Protein AF-A0A9E5FP17-F1 (afdb_monomer_lite)

Structure (mmCIF, N/CA/C/O backbone):
data_AF-A0A9E5FP17-F1
#
_entry.id   AF-A0A9E5FP17-F1
#
loop_
_atom_site.group_PDB
_atom_site.id
_atom_site.type_symbol
_atom_site.label_atom_id
_atom_site.label_alt_id
_atom_site.label_comp_id
_atom_site.label_asym_id
_atom_site.label_entity_id
_atom_site.label_seq_id
_atom_site.pdbx_PDB_ins_code
_atom_site.Cartn_x
_atom_site.Cartn_y
_atom_site.Cartn_z
_atom_site.occupancy
_atom_site.B_iso_or_equiv
_atom_site.auth_seq_id
_atom_site.auth_comp_id
_atom_site.auth_asym_id
_atom_site.auth_atom_id
_atom_site.pdbx_PDB_model_num
ATOM 1 N N . MET A 1 1 ? -57.509 8.941 25.706 1.00 69.81 1 MET A N 1
ATOM 2 C CA . MET A 1 1 ? -56.816 7.812 25.037 1.00 69.81 1 MET A CA 1
ATOM 3 C C . MET A 1 1 ? -55.819 8.261 23.964 1.00 69.81 1 MET A C 1
ATOM 5 O O . MET A 1 1 ? -54.676 7.841 24.041 1.00 69.81 1 MET A O 1
ATOM 9 N N . LYS A 1 2 ? -56.189 9.136 23.012 1.00 77.88 2 LYS A N 1
ATOM 10 C CA . LYS A 1 2 ? -55.286 9.581 21.924 1.00 77.88 2 LYS A CA 1
ATOM 11 C C . LYS A 1 2 ? -53.988 10.260 22.400 1.00 77.88 2 LYS A C 1
ATOM 13 O O . LYS A 1 2 ? -52.930 9.951 21.872 1.00 77.88 2 LYS A O 1
ATOM 18 N N . GLU A 1 3 ? -54.047 11.111 23.427 1.00 81.00 3 GLU A N 1
ATOM 19 C CA . GLU A 1 3 ? -52.846 11.792 23.957 1.00 81.00 3 GLU A CA 1
ATOM 20 C C . GLU A 1 3 ? -51.895 10.846 24.708 1.00 81.00 3 GLU A C 1
ATOM 22 O O . GLU A 1 3 ? -50.680 10.963 24.599 1.00 81.00 3 GLU A O 1
ATOM 27 N N . ILE A 1 4 ? -52.442 9.831 25.384 1.00 80.62 4 ILE A N 1
ATOM 28 C CA . ILE A 1 4 ? -51.651 8.779 26.042 1.00 80.62 4 ILE A CA 1
ATOM 29 C C . ILE A 1 4 ? -50.928 7.923 24.990 1.00 80.62 4 ILE A C 1
ATOM 31 O O . ILE A 1 4 ? -49.757 7.593 25.158 1.00 80.62 4 ILE A O 1
ATOM 35 N N . LEU A 1 5 ? -51.593 7.621 23.870 1.00 80.88 5 LEU A N 1
ATOM 36 C CA . LEU A 1 5 ? -51.014 6.840 22.775 1.00 80.88 5 LEU A CA 1
ATOM 37 C C . LEU A 1 5 ? -49.851 7.576 22.080 1.00 80.88 5 LEU A C 1
ATOM 39 O O . LEU A 1 5 ? -48.865 6.940 21.715 1.00 80.88 5 LEU A O 1
ATOM 43 N N . LYS A 1 6 ? -49.921 8.911 21.964 1.00 78.69 6 LYS A N 1
ATOM 44 C CA . LYS A 1 6 ? -48.813 9.740 21.451 1.00 78.69 6 LYS A CA 1
ATOM 45 C C . LYS A 1 6 ? -47.590 9.707 22.371 1.00 78.69 6 LYS A C 1
ATOM 47 O O . LYS A 1 6 ? -46.478 9.544 21.879 1.00 78.69 6 LYS A O 1
ATOM 52 N N . CYS A 1 7 ? -47.785 9.812 23.690 1.00 81.81 7 CYS A N 1
ATOM 53 C CA . CYS A 1 7 ? -46.683 9.724 24.655 1.00 81.81 7 CYS A CA 1
ATOM 54 C C . CYS A 1 7 ? -45.990 8.359 24.615 1.00 81.81 7 CYS A C 1
ATOM 56 O O . CYS A 1 7 ? -44.763 8.302 24.614 1.00 81.81 7 CYS A O 1
ATOM 58 N N . ILE A 1 8 ? -46.761 7.269 24.529 1.00 85.69 8 ILE A N 1
ATOM 59 C CA . ILE A 1 8 ? -46.206 5.913 24.422 1.00 85.69 8 ILE A CA 1
ATOM 60 C C . ILE A 1 8 ? -45.393 5.771 23.132 1.00 85.69 8 ILE A C 1
ATOM 62 O O . ILE A 1 8 ? -44.265 5.290 23.175 1.00 85.69 8 ILE A O 1
ATOM 66 N N . PHE A 1 9 ? -45.917 6.247 21.999 1.00 84.19 9 PHE A N 1
ATOM 67 C CA . PHE A 1 9 ? -45.196 6.200 20.727 1.00 84.19 9 PHE A CA 1
ATOM 68 C C . PHE A 1 9 ? -43.891 7.011 20.768 1.00 84.19 9 PHE A C 1
ATOM 70 O O . PHE A 1 9 ? -42.855 6.539 20.308 1.00 84.19 9 PHE A O 1
ATOM 77 N N . SER A 1 10 ? -43.912 8.196 21.387 1.00 80.69 10 SER A N 1
ATOM 78 C CA . SER A 1 10 ? -42.718 9.035 21.548 1.00 80.69 10 SER A CA 1
ATOM 79 C C . SER A 1 10 ? -41.660 8.399 22.458 1.00 80.69 10 SER A C 1
ATOM 81 O O . SER A 1 10 ? -40.469 8.533 22.188 1.00 80.69 10 SER A O 1
ATOM 83 N N . LEU A 1 11 ? -42.074 7.693 23.516 1.00 83.50 11 LEU A N 1
ATOM 84 C CA . LEU A 1 11 ? -41.173 6.962 24.413 1.00 83.50 11 LEU A CA 1
ATOM 85 C C . LEU A 1 11 ? -40.536 5.757 23.717 1.00 83.50 11 LEU A C 1
ATOM 87 O O . LEU A 1 11 ? -39.330 5.559 23.824 1.00 83.50 11 LEU A O 1
ATOM 91 N N . VAL A 1 12 ? -41.320 4.988 22.956 1.00 85.44 12 VAL A N 1
ATOM 92 C CA . VAL A 1 12 ? -40.808 3.852 22.172 1.00 85.44 12 VAL A CA 1
ATOM 93 C C . VAL A 1 12 ? -39.789 4.324 21.135 1.00 85.44 12 VAL A C 1
ATOM 95 O O . VAL A 1 12 ? -38.733 3.711 20.992 1.00 85.44 12 VAL A O 1
ATOM 98 N N . LEU A 1 13 ? -40.059 5.447 20.464 1.00 80.75 13 LEU A N 1
ATOM 99 C CA . LEU A 1 13 ? -39.126 6.033 19.505 1.00 80.75 13 LEU A CA 1
ATOM 100 C C . LEU A 1 13 ? -37.818 6.482 20.183 1.00 80.75 13 LEU A C 1
ATOM 102 O O . LEU A 1 13 ? -36.745 6.254 19.638 1.00 80.75 13 LEU A O 1
ATOM 106 N N . PHE A 1 14 ? -37.887 7.054 21.389 1.00 77.75 14 PHE A N 1
ATOM 107 C CA . PHE A 1 14 ? -36.709 7.484 22.150 1.00 77.75 14 PHE A CA 1
ATOM 108 C C . PHE A 1 14 ? -35.789 6.311 22.531 1.00 77.75 14 PHE A C 1
ATOM 110 O O . PHE A 1 14 ? -34.580 6.387 22.318 1.00 77.75 14 PHE A O 1
ATOM 117 N N . PHE A 1 15 ? -36.355 5.194 23.004 1.00 76.44 15 PHE A N 1
ATOM 118 C CA . PHE A 1 15 ? -35.578 3.986 23.316 1.00 76.44 15 PHE A CA 1
ATOM 119 C C . PHE A 1 15 ? -34.979 3.314 22.071 1.00 76.44 15 PHE A C 1
ATOM 121 O O . PHE A 1 15 ? -33.924 2.683 22.155 1.00 76.44 15 PHE A O 1
ATOM 128 N N . TYR A 1 16 ? -35.608 3.478 20.906 1.00 74.44 16 TYR A N 1
ATOM 129 C CA . TYR A 1 16 ? -35.104 2.936 19.643 1.00 74.44 16 TYR A CA 1
ATOM 130 C C . TYR A 1 16 ? -33.904 3.728 19.090 1.00 74.44 16 TYR A C 1
ATOM 132 O O . TYR A 1 16 ? -33.026 3.161 18.449 1.00 74.44 16 TYR A O 1
ATOM 140 N N . VAL A 1 17 ? -33.814 5.036 19.363 1.00 73.81 17 VAL A N 1
ATOM 141 C CA . VAL A 1 17 ? -32.666 5.862 18.935 1.00 73.81 17 VAL A CA 1
ATOM 142 C C . VAL A 1 17 ? -31.447 5.667 19.852 1.00 73.81 17 VAL A C 1
ATOM 144 O O . VAL A 1 17 ? -30.317 5.860 19.424 1.00 73.81 17 VAL A O 1
ATOM 147 N N . SER A 1 18 ? -31.611 5.202 21.093 1.00 65.19 18 SER A N 1
ATOM 148 C CA . SER A 1 18 ? -30.467 4.904 21.975 1.00 65.19 18 SER A CA 1
ATOM 149 C C . SER A 1 18 ? -29.658 3.656 21.593 1.00 65.19 18 SER A C 1
ATOM 151 O O . SER A 1 18 ? -28.597 3.429 22.166 1.00 65.19 18 SER A O 1
ATOM 153 N N . THR A 1 19 ? -30.114 2.854 20.625 1.00 64.88 19 THR A N 1
ATOM 154 C CA . THR A 1 19 ? -29.380 1.670 20.141 1.00 64.88 19 THR A CA 1
ATOM 155 C C . THR A 1 19 ? -28.519 1.951 18.910 1.00 64.88 19 THR A C 1
ATOM 157 O O . THR A 1 19 ? -28.014 1.009 18.296 1.00 64.88 19 THR A O 1
ATOM 160 N N . VAL A 1 20 ? -28.347 3.219 18.508 1.00 64.25 20 VAL A N 1
ATOM 161 C CA . VAL A 1 20 ? -27.397 3.548 17.438 1.00 64.25 20 VAL A CA 1
ATOM 162 C C . VAL A 1 20 ? -25.982 3.456 18.011 1.00 64.25 20 VAL A C 1
ATOM 164 O O . VAL A 1 20 ? -25.504 4.374 18.674 1.00 64.25 20 VAL A O 1
ATOM 167 N N . PHE A 1 21 ? -25.309 2.331 17.774 1.00 61.03 21 PHE A N 1
ATOM 168 C CA . PHE A 1 21 ? -23.873 2.233 18.006 1.00 61.03 21 PHE A CA 1
ATOM 169 C C . PHE A 1 21 ? -23.176 3.228 17.075 1.00 61.03 21 PHE A C 1
ATOM 171 O O . PHE A 1 21 ? -23.338 3.171 15.852 1.00 61.03 21 PHE A O 1
ATOM 178 N N . SER A 1 22 ? -22.414 4.155 17.656 1.00 59.94 22 SER A N 1
ATOM 179 C CA . SER A 1 22 ? -21.395 4.873 16.896 1.00 59.94 22 SER A CA 1
ATOM 180 C C . SER A 1 22 ? -20.499 3.840 16.222 1.00 59.94 22 SER A C 1
ATOM 182 O O . SER A 1 22 ? -20.181 2.807 16.809 1.00 59.94 22 SER A O 1
ATOM 184 N N . GLN A 1 23 ? -20.074 4.116 14.993 1.00 60.19 23 GLN A N 1
ATOM 185 C CA . GLN A 1 23 ? -18.965 3.368 14.412 1.00 60.19 23 GLN A CA 1
ATOM 186 C C . GLN A 1 23 ? -17.762 3.528 15.354 1.00 60.19 23 GLN A C 1
ATOM 188 O O . GLN A 1 23 ? -17.547 4.624 15.883 1.00 60.19 23 GLN A O 1
ATOM 193 N N . GLY A 1 24 ? -17.052 2.429 15.618 1.00 66.81 24 GLY A N 1
ATOM 194 C CA . GLY A 1 24 ? -15.963 2.405 16.591 1.00 66.81 24 GLY A CA 1
ATOM 195 C C . GLY A 1 24 ? -14.923 3.498 16.335 1.00 66.81 24 GLY A C 1
ATOM 196 O O . GLY A 1 24 ? -14.629 3.838 15.186 1.00 66.81 24 GLY A O 1
ATOM 197 N N . ASN A 1 25 ? -14.366 4.063 17.406 1.00 84.44 25 ASN A N 1
ATOM 198 C CA . ASN A 1 25 ? -13.351 5.106 17.304 1.00 84.44 25 ASN A CA 1
ATOM 199 C C . ASN A 1 25 ? -11.997 4.508 16.910 1.00 84.44 25 ASN A C 1
ATOM 201 O O . ASN A 1 25 ? -11.587 3.457 17.405 1.00 84.44 25 ASN A O 1
ATOM 205 N N . LEU A 1 26 ? -11.269 5.218 16.045 1.00 93.00 26 LEU A N 1
ATOM 206 C CA . LEU A 1 26 ? -9.888 4.880 15.723 1.00 93.00 26 LEU A CA 1
ATOM 207 C C . LEU A 1 26 ? -8.954 5.524 16.742 1.00 93.00 26 LEU A C 1
ATOM 209 O O . LEU A 1 26 ? -8.794 6.744 16.774 1.00 93.00 26 LEU A O 1
ATOM 213 N N . GLN A 1 27 ? -8.309 4.695 17.557 1.00 94.25 27 GLN A N 1
ATOM 214 C CA . GLN A 1 27 ? -7.254 5.139 18.459 1.00 94.25 27 GLN A CA 1
ATOM 215 C C . GLN A 1 27 ? -5.900 4.879 17.802 1.00 94.25 27 GLN A C 1
ATOM 217 O O . GLN A 1 27 ? -5.604 3.745 17.425 1.00 94.25 27 GLN A O 1
ATOM 222 N N . PHE A 1 28 ? -5.073 5.919 17.664 1.00 96.19 28 PHE A N 1
ATOM 223 C CA . PHE A 1 28 ? -3.698 5.773 17.182 1.00 96.19 28 PHE A CA 1
ATOM 224 C C . PHE A 1 28 ? -2.969 4.682 17.978 1.00 96.19 28 PHE A C 1
ATOM 226 O O . PHE A 1 28 ? -3.016 4.679 19.209 1.00 96.19 28 PHE A O 1
ATOM 233 N N . ASN A 1 29 ? -2.315 3.761 17.272 1.00 97.19 29 ASN A N 1
ATOM 234 C CA . ASN A 1 29 ? -1.482 2.729 17.877 1.00 97.19 29 ASN A CA 1
ATOM 235 C C . ASN A 1 29 ? -0.002 3.055 17.651 1.00 97.19 29 ASN A C 1
ATOM 237 O O . ASN A 1 29 ? 0.724 3.337 18.600 1.00 97.19 29 ASN A O 1
ATOM 241 N N . GLN A 1 30 ? 0.434 3.054 16.390 1.00 97.75 30 GLN A N 1
ATOM 242 C CA . GLN A 1 30 ? 1.838 3.260 16.040 1.00 97.75 30 GLN A CA 1
ATOM 243 C C . GLN A 1 30 ? 2.019 3.670 14.577 1.00 97.75 30 GLN A C 1
ATOM 245 O O . GLN A 1 30 ? 1.126 3.500 13.748 1.00 97.75 30 GLN A O 1
ATOM 250 N N . VAL A 1 31 ? 3.217 4.158 14.255 1.00 97.69 31 VAL A N 1
ATOM 251 C CA . VAL A 1 31 ? 3.704 4.292 12.876 1.00 97.69 31 VAL A CA 1
ATOM 252 C C . VAL A 1 31 ? 4.634 3.121 12.582 1.00 97.69 31 VAL A C 1
ATOM 254 O O . VAL A 1 31 ? 5.458 2.757 13.420 1.00 97.69 31 VAL A O 1
ATOM 257 N N . LYS A 1 32 ? 4.509 2.532 11.394 1.00 95.69 32 LYS A N 1
ATOM 258 C CA . LYS A 1 32 ? 5.269 1.359 10.971 1.00 95.69 32 LYS A CA 1
ATOM 259 C C . LYS A 1 32 ? 5.785 1.512 9.542 1.00 95.69 32 LYS A C 1
ATOM 261 O O . LYS A 1 32 ? 5.101 2.068 8.687 1.00 95.69 32 LYS A O 1
ATOM 266 N N . LEU A 1 33 ? 6.975 0.964 9.289 1.00 97.12 33 LEU A N 1
ATOM 267 C CA . LEU A 1 33 ? 7.512 0.747 7.946 1.00 97.12 33 LEU A CA 1
ATOM 268 C C . LEU A 1 33 ? 7.387 -0.730 7.570 1.00 97.12 33 LEU A C 1
ATOM 270 O O . LEU A 1 33 ? 7.935 -1.596 8.250 1.00 97.12 33 LEU A O 1
ATOM 274 N N . VAL A 1 34 ? 6.681 -1.006 6.480 1.00 97.00 34 VAL A N 1
ATOM 275 C CA . VAL A 1 34 ? 6.497 -2.352 5.928 1.00 97.00 34 VAL A CA 1
ATOM 276 C C . VAL A 1 34 ? 7.539 -2.585 4.833 1.00 97.00 34 VAL A C 1
ATOM 278 O O . VAL A 1 34 ? 7.561 -1.867 3.834 1.00 97.00 34 VAL A O 1
ATOM 281 N N . THR A 1 35 ? 8.412 -3.576 5.028 1.00 95.94 35 THR A N 1
ATOM 282 C CA . THR A 1 35 ? 9.500 -3.956 4.097 1.00 95.94 35 THR A CA 1
ATOM 283 C C . THR A 1 35 ? 9.337 -5.361 3.514 1.00 95.94 35 THR A C 1
ATOM 285 O O . THR A 1 35 ? 10.036 -5.734 2.578 1.00 95.94 35 THR A O 1
ATOM 288 N N . SER A 1 36 ? 8.405 -6.150 4.047 1.00 95.00 36 SER A N 1
ATOM 289 C CA . SER A 1 36 ? 8.044 -7.487 3.569 1.00 95.00 36 SER A CA 1
ATOM 290 C C . SER A 1 36 ? 6.526 -7.662 3.647 1.00 95.00 36 SER A C 1
ATOM 292 O O . SER A 1 36 ? 5.826 -6.726 4.027 1.00 95.00 36 SER A O 1
ATOM 294 N N . GLN A 1 37 ? 5.992 -8.810 3.230 1.00 97.12 37 GLN A N 1
ATOM 295 C CA . GLN A 1 37 ? 4.550 -9.033 3.294 1.00 97.12 37 GLN A CA 1
ATOM 296 C C . GLN A 1 37 ? 4.068 -9.125 4.740 1.00 97.12 37 GLN A C 1
ATOM 298 O O . GLN A 1 37 ? 4.520 -9.968 5.510 1.00 97.12 37 GLN A O 1
ATOM 303 N N . GLU A 1 38 ? 3.075 -8.309 5.068 1.00 97.88 38 GLU A N 1
ATOM 304 C CA . GLU A 1 38 ? 2.422 -8.304 6.366 1.00 97.88 38 GLU A CA 1
ATOM 305 C C . GLU A 1 38 ? 0.901 -8.276 6.221 1.00 97.88 38 GLU A C 1
ATOM 307 O O . GLU A 1 38 ? 0.363 -7.986 5.154 1.00 97.88 38 GLU A O 1
ATOM 312 N N . THR A 1 39 ? 0.198 -8.605 7.303 1.00 97.88 39 THR A N 1
ATOM 313 C CA . THR A 1 39 ? -1.269 -8.617 7.350 1.00 97.88 39 THR A CA 1
ATOM 314 C C . THR A 1 39 ? -1.746 -7.665 8.431 1.00 97.88 39 THR A C 1
ATOM 316 O O . THR A 1 39 ? -1.208 -7.685 9.539 1.00 97.88 39 THR A O 1
ATOM 319 N N . VAL A 1 40 ? -2.771 -6.864 8.130 1.00 97.69 40 VAL A N 1
ATOM 320 C CA . VAL A 1 40 ? -3.420 -5.991 9.114 1.00 97.69 40 VAL A CA 1
ATOM 321 C C . VAL A 1 40 ? -4.013 -6.867 10.231 1.00 97.69 40 VAL A C 1
ATOM 323 O O . VAL A 1 40 ? -4.899 -7.679 9.940 1.00 97.69 40 VAL A O 1
ATOM 326 N N . PRO A 1 41 ? -3.568 -6.740 11.498 1.00 97.44 41 PRO A N 1
ATOM 327 C CA . PRO A 1 41 ? -4.035 -7.610 12.578 1.00 97.44 41 PRO A CA 1
ATOM 328 C C . PRO A 1 41 ? -5.540 -7.496 12.861 1.00 97.44 41 PRO A C 1
ATOM 330 O O . PRO A 1 41 ? -6.190 -6.501 12.523 1.00 97.44 41 PRO A O 1
ATOM 333 N N . ALA A 1 42 ? -6.098 -8.510 13.530 1.00 95.06 42 ALA A N 1
ATOM 334 C CA . ALA A 1 42 ? -7.464 -8.477 14.057 1.00 95.06 42 ALA A CA 1
ATOM 335 C C . ALA A 1 42 ? -7.674 -7.255 14.971 1.00 95.06 42 ALA A C 1
ATOM 337 O O . ALA A 1 42 ? -6.820 -6.947 15.802 1.00 95.06 42 ALA A O 1
ATOM 338 N N . GLY A 1 43 ? -8.801 -6.553 14.811 1.00 93.56 43 GLY A N 1
ATOM 339 C CA . GLY A 1 43 ? -9.134 -5.370 15.621 1.00 93.56 43 GLY A CA 1
ATOM 340 C C . GLY A 1 43 ? -8.323 -4.112 15.291 1.00 93.56 43 GLY A C 1
ATOM 341 O O . GLY A 1 43 ? -8.368 -3.141 16.047 1.00 93.56 43 GLY A O 1
ATOM 342 N N . LYS A 1 44 ? -7.587 -4.112 14.174 1.00 95.88 44 LYS A N 1
ATOM 343 C CA . LYS A 1 44 ? -6.795 -2.969 13.715 1.00 95.88 44 LYS A CA 1
ATOM 344 C C . LYS A 1 44 ? -7.163 -2.541 12.299 1.00 95.88 44 LYS A C 1
ATOM 346 O O . LYS A 1 44 ? -7.714 -3.315 11.517 1.00 95.88 44 LYS A O 1
ATOM 351 N N . VAL A 1 45 ? -6.824 -1.299 11.978 1.00 96.62 45 VAL A N 1
ATOM 352 C CA . VAL A 1 45 ? -6.893 -0.735 10.626 1.00 96.62 45 VAL A CA 1
ATOM 353 C C . VAL A 1 45 ? -5.585 -0.021 10.322 1.00 96.62 45 VAL A C 1
ATOM 355 O O . VAL A 1 45 ? -4.974 0.589 11.203 1.00 96.62 45 VAL A O 1
ATOM 358 N N . TRP A 1 46 ? -5.138 -0.111 9.077 1.00 98.12 46 TRP A N 1
ATOM 359 C CA . TRP A 1 46 ? -3.929 0.554 8.608 1.00 98.12 46 TRP A CA 1
ATOM 360 C C . TRP A 1 46 ? -4.283 1.691 7.661 1.00 98.12 46 TRP A C 1
ATOM 362 O O . TRP A 1 46 ? -5.121 1.538 6.777 1.00 98.12 46 TRP A O 1
ATOM 372 N N . LYS A 1 47 ? -3.606 2.822 7.825 1.00 97.50 47 LYS A N 1
ATOM 373 C CA . LYS A 1 47 ? -3.610 3.943 6.893 1.00 97.50 47 LYS A CA 1
ATOM 374 C C . LYS A 1 47 ? -2.242 4.009 6.231 1.00 97.50 47 LYS A C 1
ATOM 376 O O . LYS A 1 47 ? -1.258 4.378 6.864 1.00 97.50 47 LYS A O 1
ATOM 381 N N . VAL A 1 48 ? -2.172 3.613 4.972 1.00 97.56 48 VAL A N 1
ATOM 382 C CA . VAL A 1 48 ? -0.965 3.701 4.152 1.00 97.56 48 VAL A CA 1
ATOM 383 C C . VAL A 1 48 ? -0.773 5.155 3.749 1.00 97.56 48 VAL A C 1
ATOM 385 O O . VAL A 1 48 ? -1.609 5.699 3.036 1.00 97.56 48 VAL A O 1
ATOM 388 N N . GLU A 1 49 ? 0.307 5.781 4.201 1.00 96.62 49 GLU A N 1
ATOM 389 C CA . GLU A 1 49 ? 0.593 7.202 3.961 1.00 96.62 49 GLU A CA 1
ATOM 390 C C . GLU A 1 49 ? 1.480 7.408 2.736 1.00 96.62 49 GLU A C 1
ATOM 392 O O . GLU A 1 49 ? 1.246 8.302 1.925 1.00 96.62 49 GLU A O 1
ATOM 397 N N . SER A 1 50 ? 2.513 6.579 2.588 1.00 94.94 50 SER A N 1
ATOM 398 C CA . SER A 1 50 ? 3.485 6.723 1.507 1.00 94.94 50 SER A CA 1
ATOM 399 C C . SER A 1 50 ? 4.159 5.399 1.166 1.00 94.94 50 SER A C 1
ATOM 401 O O . SER A 1 50 ? 4.273 4.503 1.999 1.00 94.94 50 SER A O 1
ATOM 403 N N . ALA A 1 51 ? 4.633 5.289 -0.072 1.00 93.75 51 ALA A N 1
ATOM 404 C CA . ALA A 1 51 ? 5.560 4.250 -0.498 1.00 93.75 51 ALA A CA 1
ATOM 405 C C . ALA A 1 51 ? 6.896 4.921 -0.821 1.00 93.75 51 ALA A C 1
ATOM 407 O O . ALA A 1 51 ? 6.966 5.777 -1.706 1.00 93.75 51 ALA A O 1
ATOM 408 N N . LEU A 1 52 ? 7.939 4.575 -0.070 1.00 92.56 52 LEU A N 1
ATOM 409 C CA . LEU A 1 52 ? 9.269 5.141 -0.245 1.00 92.56 52 LEU A CA 1
ATOM 410 C C . LEU A 1 52 ? 9.905 4.563 -1.509 1.00 92.56 52 LEU A C 1
ATOM 412 O O . LEU A 1 52 ? 9.773 3.371 -1.806 1.00 92.56 52 LEU A O 1
ATOM 416 N N . SER A 1 53 ? 10.605 5.416 -2.253 1.00 87.19 53 SER A N 1
ATOM 417 C CA . SER A 1 53 ? 11.323 5.014 -3.456 1.00 87.19 53 SER A CA 1
ATOM 418 C C . SER A 1 53 ? 12.389 3.964 -3.151 1.00 87.19 53 SER A C 1
ATOM 420 O O . SER A 1 53 ? 13.088 4.020 -2.136 1.00 87.19 53 SER A O 1
ATOM 422 N N . GLY A 1 54 ? 12.459 2.959 -4.022 1.00 80.94 54 GLY A N 1
ATOM 423 C CA . GLY A 1 54 ? 13.609 2.067 -4.144 1.00 80.94 54 GLY A CA 1
ATOM 424 C C . GLY A 1 54 ? 14.579 2.571 -5.214 1.00 80.94 54 GLY A C 1
ATOM 425 O O . GLY A 1 54 ? 14.704 3.771 -5.433 1.00 80.94 54 GLY A O 1
ATOM 426 N N . GLU A 1 55 ? 15.246 1.647 -5.907 1.00 72.50 55 GLU A N 1
ATOM 427 C CA . GLU A 1 55 ? 16.153 1.979 -7.013 1.00 72.50 55 GLU A CA 1
ATOM 428 C C . GLU A 1 55 ? 15.399 2.668 -8.171 1.00 72.50 55 GLU A C 1
ATOM 430 O O . GLU A 1 55 ? 14.604 2.043 -8.879 1.00 72.50 55 GLU A O 1
ATOM 435 N N . GLU A 1 56 ? 15.679 3.953 -8.393 1.00 65.56 56 GLU A N 1
ATOM 436 C CA . GLU A 1 56 ? 15.129 4.772 -9.482 1.00 65.56 56 GLU A CA 1
ATOM 437 C C . GLU A 1 56 ? 16.131 4.873 -10.641 1.00 65.56 56 GLU A C 1
ATOM 439 O O . GLU A 1 56 ? 16.611 5.946 -11.003 1.00 65.56 56 GLU A O 1
ATOM 444 N N . ARG A 1 57 ? 16.488 3.733 -11.247 1.00 60.16 57 ARG A N 1
ATOM 445 C CA . ARG A 1 57 ? 17.245 3.765 -12.507 1.00 60.16 57 ARG A CA 1
ATOM 446 C C . ARG A 1 57 ? 16.301 3.937 -13.684 1.00 60.16 57 ARG A C 1
ATOM 448 O O . ARG A 1 57 ? 15.556 3.024 -14.040 1.00 60.16 57 ARG A O 1
ATOM 455 N N . TYR A 1 58 ? 16.404 5.095 -14.325 1.00 58.44 58 TYR A N 1
ATOM 456 C CA . TYR A 1 58 ? 15.996 5.272 -15.711 1.00 58.44 58 TYR A CA 1
ATOM 457 C C . TYR A 1 58 ? 16.849 4.337 -16.587 1.00 58.44 58 TYR A C 1
ATOM 459 O O . TYR A 1 58 ? 18.074 4.481 -16.565 1.00 58.44 58 TYR A O 1
ATOM 467 N N . PRO A 1 59 ? 16.284 3.362 -17.331 1.00 54.88 59 PRO A N 1
ATOM 468 C CA . PRO A 1 59 ? 17.072 2.606 -18.295 1.00 54.88 59 PRO A CA 1
ATOM 469 C C . PRO A 1 59 ? 17.710 3.572 -19.299 1.00 54.88 59 PRO A C 1
ATOM 471 O O . PRO A 1 59 ? 17.026 4.244 -20.065 1.00 54.88 59 PRO A O 1
ATOM 474 N N . THR A 1 60 ? 19.038 3.658 -19.266 1.00 51.22 60 THR A N 1
ATOM 475 C CA . THR A 1 60 ? 19.847 4.555 -20.102 1.00 51.22 60 THR A CA 1
ATOM 476 C C . THR A 1 60 ? 20.089 4.007 -21.510 1.00 51.22 60 THR A C 1
ATOM 478 O O . THR A 1 60 ? 20.744 4.662 -22.318 1.00 51.22 60 THR A O 1
ATOM 481 N N . SER A 1 61 ? 19.590 2.813 -21.851 1.00 47.28 61 SER A N 1
ATOM 482 C CA . SER A 1 61 ? 19.765 2.212 -23.181 1.00 47.28 61 SER A CA 1
ATOM 483 C C . SER A 1 61 ? 18.669 1.179 -23.479 1.00 47.28 61 SER A C 1
ATOM 485 O O . SER A 1 61 ? 18.621 0.132 -22.840 1.00 47.28 61 SER A O 1
ATOM 487 N N . GLY A 1 62 ? 17.794 1.463 -24.450 1.00 51.00 62 GLY A N 1
ATOM 488 C CA . GLY A 1 62 ? 16.756 0.540 -24.930 1.00 51.00 62 GLY A CA 1
ATOM 489 C C . GLY A 1 62 ? 15.619 1.254 -25.671 1.00 51.00 62 GLY A C 1
ATOM 490 O O . GLY A 1 62 ? 15.284 2.386 -25.343 1.00 51.00 62 GLY A O 1
ATOM 491 N N . SER A 1 63 ? 15.015 0.599 -26.669 1.00 46.91 63 SER A N 1
ATOM 492 C CA . SER A 1 63 ? 13.861 1.100 -27.447 1.00 46.91 63 SER A CA 1
ATOM 493 C C . SER A 1 63 ? 12.545 1.155 -26.656 1.00 46.91 63 SER A C 1
ATOM 495 O O . SER A 1 63 ? 11.514 1.564 -27.186 1.00 46.91 63 SER A O 1
ATOM 497 N N . THR A 1 64 ? 12.566 0.757 -25.385 1.00 48.22 64 THR A N 1
ATOM 498 C CA . THR A 1 64 ? 11.469 0.926 -24.435 1.00 48.22 64 THR A CA 1
ATOM 499 C C . THR A 1 64 ? 11.755 2.154 -23.587 1.00 48.22 64 THR A C 1
ATOM 501 O O . THR A 1 64 ? 12.685 2.148 -22.777 1.00 48.22 64 THR A O 1
ATOM 504 N N . LEU A 1 65 ? 10.977 3.213 -23.782 1.00 52.47 65 LEU A N 1
ATOM 505 C CA . LEU A 1 65 ? 11.121 4.423 -22.988 1.00 52.47 65 LEU A CA 1
ATOM 506 C C . LEU A 1 65 ? 10.980 4.134 -21.486 1.00 52.47 65 LEU A C 1
ATOM 508 O O . LEU A 1 65 ? 10.167 3.294 -21.091 1.00 52.47 65 LEU A O 1
ATOM 512 N N . PRO A 1 66 ? 11.770 4.813 -20.644 1.00 55.91 66 PRO A N 1
ATOM 513 C CA . PRO A 1 66 ? 11.799 4.550 -19.218 1.00 55.91 66 PRO A CA 1
ATOM 514 C C . PRO A 1 66 ? 10.509 5.034 -18.538 1.00 55.91 66 PRO A C 1
ATOM 516 O O . PRO A 1 66 ? 10.220 6.231 -18.520 1.00 55.91 66 PRO A O 1
ATOM 519 N N . SER A 1 67 ? 9.755 4.113 -17.932 1.00 63.69 67 SER A N 1
ATOM 520 C CA . SER A 1 67 ? 8.709 4.444 -16.958 1.00 63.69 67 SER A CA 1
ATOM 521 C C . SER A 1 67 ? 9.191 4.181 -15.527 1.00 63.69 67 SER A C 1
ATOM 523 O O . SER A 1 67 ? 9.773 3.136 -15.202 1.00 63.69 67 SER A O 1
ATOM 525 N N . ASN A 1 68 ? 8.950 5.144 -14.640 1.00 73.69 68 ASN A N 1
ATOM 526 C CA . ASN A 1 68 ? 9.157 5.025 -13.198 1.00 73.69 68 ASN A CA 1
ATOM 527 C C . ASN A 1 68 ? 7.816 4.877 -12.491 1.00 73.69 68 ASN A C 1
ATOM 529 O O . ASN A 1 68 ? 7.365 5.731 -11.732 1.00 73.69 68 ASN A O 1
ATOM 533 N N . SER A 1 69 ? 7.175 3.744 -12.749 1.00 80.12 69 SER A N 1
ATOM 534 C CA . SER A 1 69 ? 5.952 3.357 -12.060 1.00 80.12 69 SER A CA 1
ATOM 535 C C . SER A 1 69 ? 6.294 2.584 -10.784 1.00 80.12 69 SER A C 1
ATOM 537 O O . SER A 1 69 ? 7.073 1.627 -10.816 1.00 80.12 69 SER A O 1
ATOM 539 N N . ARG A 1 70 ? 5.728 3.012 -9.651 1.00 85.81 70 ARG A N 1
ATOM 540 C CA . ARG A 1 70 ? 5.878 2.355 -8.345 1.00 85.81 70 ARG A CA 1
ATOM 541 C C . ARG A 1 70 ? 4.587 1.658 -7.970 1.00 85.81 70 ARG A C 1
ATOM 543 O O . ARG A 1 70 ? 3.507 2.254 -8.023 1.00 85.81 70 ARG A O 1
ATOM 550 N N . PHE A 1 71 ? 4.728 0.419 -7.523 1.00 89.75 71 PHE A N 1
ATOM 551 C CA . PHE A 1 71 ? 3.604 -0.421 -7.146 1.00 89.75 71 PHE A CA 1
ATOM 552 C C . PHE A 1 71 ? 3.763 -0.913 -5.713 1.00 89.75 71 PHE A C 1
ATOM 554 O O . PHE A 1 71 ? 4.851 -1.311 -5.301 1.00 89.75 71 PHE A O 1
ATOM 561 N N . ILE A 1 72 ? 2.658 -0.925 -4.978 1.00 94.56 72 ILE A N 1
ATOM 562 C CA . ILE A 1 72 ? 2.501 -1.705 -3.749 1.00 94.56 72 ILE A CA 1
ATOM 563 C C . ILE A 1 72 ? 1.585 -2.890 -4.045 1.00 94.56 72 ILE A C 1
ATOM 565 O O . ILE A 1 72 ? 0.808 -2.849 -4.999 1.00 94.56 72 ILE A O 1
ATOM 569 N N . LEU A 1 73 ? 1.657 -3.939 -3.237 1.00 95.62 73 LEU A N 1
ATOM 570 C CA . LEU A 1 73 ? 0.784 -5.100 -3.376 1.00 95.62 73 LEU A CA 1
ATOM 571 C C . LEU A 1 73 ? -0.219 -5.109 -2.224 1.00 95.62 73 LEU A C 1
ATOM 573 O O . LEU A 1 73 ? 0.178 -5.146 -1.061 1.00 95.62 73 LEU A O 1
ATOM 577 N N . VAL A 1 74 ? -1.510 -5.083 -2.554 1.00 96.38 74 VAL A N 1
ATOM 578 C CA . VAL A 1 74 ? -2.609 -5.189 -1.585 1.00 96.38 74 VAL A CA 1
ATOM 579 C C . VAL A 1 74 ? -3.398 -6.450 -1.897 1.00 96.38 74 VAL A C 1
ATOM 581 O O . VAL A 1 74 ? -3.943 -6.578 -2.993 1.00 96.38 74 VAL A O 1
ATOM 584 N N . ASN A 1 75 ? -3.452 -7.400 -0.962 1.00 96.62 75 ASN A N 1
ATOM 585 C CA . ASN A 1 75 ? -4.064 -8.719 -1.187 1.00 96.62 75 ASN A CA 1
ATOM 586 C C . ASN A 1 75 ? -3.490 -9.448 -2.421 1.00 96.62 75 ASN A C 1
ATOM 588 O O . ASN A 1 75 ? -4.206 -10.161 -3.118 1.00 96.62 75 ASN A O 1
ATOM 592 N N . GLY A 1 76 ? -2.205 -9.228 -2.724 1.00 93.38 76 GLY A N 1
ATOM 593 C CA . GLY A 1 76 ? -1.531 -9.765 -3.914 1.00 93.38 76 GLY A CA 1
ATOM 594 C C . GLY A 1 76 ? -1.779 -8.993 -5.218 1.00 93.38 76 GLY A C 1
ATOM 595 O O . GLY A 1 76 ? -1.137 -9.296 -6.219 1.00 93.38 76 GLY A O 1
ATOM 596 N N . ASN A 1 77 ? -2.648 -7.977 -5.223 1.00 92.19 77 ASN A N 1
ATOM 597 C CA . ASN A 1 77 ? -2.918 -7.153 -6.403 1.00 92.19 77 ASN A CA 1
ATOM 598 C C . ASN A 1 77 ? -1.986 -5.938 -6.467 1.00 92.19 77 ASN A C 1
ATOM 600 O O . ASN A 1 77 ? -1.826 -5.224 -5.475 1.00 92.19 77 ASN A O 1
ATOM 604 N N . SER A 1 78 ? -1.430 -5.664 -7.649 1.00 90.69 78 SER A N 1
ATOM 605 C CA . SER A 1 78 ? -0.598 -4.482 -7.901 1.00 90.69 78 SER A CA 1
ATOM 606 C C . SER A 1 78 ? -1.427 -3.200 -7.891 1.00 90.69 78 SER A C 1
ATOM 608 O O . SER A 1 78 ? -2.276 -2.984 -8.752 1.00 90.69 78 SER A O 1
ATOM 610 N N . VAL A 1 79 ? -1.130 -2.318 -6.941 1.00 90.81 79 VAL A N 1
ATOM 611 C CA . VAL A 1 79 ? -1.695 -0.974 -6.825 1.00 90.81 79 VAL A CA 1
ATOM 612 C C . VAL A 1 79 ? -0.606 0.032 -7.164 1.00 90.81 79 VAL A C 1
ATOM 614 O O . VAL A 1 79 ? 0.394 0.148 -6.456 1.00 90.81 79 VAL A O 1
ATOM 617 N N . CYS A 1 80 ? -0.792 0.770 -8.253 1.00 88.69 80 CYS A N 1
ATOM 618 C CA . CYS A 1 80 ? 0.135 1.826 -8.634 1.00 88.69 80 CYS A CA 1
ATOM 619 C C . CYS A 1 80 ? -0.073 3.058 -7.761 1.00 88.69 80 CYS A C 1
ATOM 621 O O . CYS A 1 80 ? -1.170 3.608 -7.712 1.00 88.69 80 CYS A O 1
ATOM 623 N N . VAL A 1 81 ? 0.982 3.486 -7.076 1.00 90.12 81 VAL A N 1
ATOM 624 C CA . VAL A 1 81 ? 0.965 4.632 -6.147 1.00 90.12 81 VAL A CA 1
ATOM 625 C C . VAL A 1 81 ? 1.736 5.829 -6.688 1.00 90.12 81 VAL A C 1
ATOM 627 O O . VAL A 1 81 ? 1.632 6.937 -6.169 1.00 90.12 81 VAL A O 1
ATOM 630 N N . HIS A 1 82 ? 2.507 5.621 -7.750 1.00 85.12 82 HIS A N 1
ATOM 631 C CA . HIS A 1 82 ? 3.218 6.673 -8.450 1.00 85.12 82 HIS A CA 1
ATOM 632 C C . HIS A 1 82 ? 3.529 6.226 -9.867 1.00 85.12 82 HIS A C 1
ATOM 634 O O . HIS A 1 82 ? 3.846 5.060 -10.092 1.00 85.12 82 HIS A O 1
ATOM 640 N N . GLU A 1 83 ? 3.496 7.171 -10.792 1.00 78.50 83 GLU A N 1
ATOM 641 C CA . GLU A 1 83 ? 3.824 6.929 -12.181 1.00 78.50 83 GLU A CA 1
ATOM 642 C C . GLU A 1 83 ? 4.458 8.176 -12.784 1.00 78.50 83 GLU A C 1
ATOM 644 O O . GLU A 1 83 ? 3.899 9.270 -12.705 1.00 78.50 83 GLU A O 1
ATOM 649 N N . GLU A 1 84 ? 5.627 7.989 -13.386 1.00 74.88 84 GLU A N 1
ATOM 650 C CA . GLU A 1 84 ? 6.361 9.015 -14.112 1.00 74.88 84 GLU A CA 1
ATOM 651 C C . GLU A 1 84 ? 6.811 8.447 -15.463 1.00 74.88 84 GLU A C 1
ATOM 653 O O . GLU A 1 84 ? 7.355 7.340 -15.541 1.00 74.88 84 GLU A O 1
ATOM 658 N N . HIS A 1 85 ? 6.579 9.213 -16.529 1.00 67.94 85 HIS A N 1
ATOM 659 C CA . HIS A 1 85 ? 6.975 8.875 -17.893 1.00 67.94 85 HIS A CA 1
ATOM 660 C C . HIS A 1 85 ? 7.902 9.959 -18.434 1.00 67.94 85 HIS A C 1
ATOM 662 O O . HIS A 1 85 ? 7.542 11.136 -18.429 1.00 67.94 85 HIS A O 1
ATOM 668 N N . VAL A 1 86 ? 9.053 9.561 -18.977 1.00 61.09 86 VAL A N 1
ATOM 669 C CA . VAL A 1 86 ? 9.897 10.456 -19.778 1.00 61.09 86 VAL A CA 1
ATOM 670 C C . VAL A 1 86 ? 9.709 10.081 -21.242 1.00 61.09 86 VAL A C 1
ATOM 672 O O . VAL A 1 86 ? 10.226 9.068 -21.713 1.00 61.09 86 VAL A O 1
ATOM 675 N N . ALA A 1 87 ? 8.914 10.878 -21.957 1.00 56.28 87 ALA A N 1
ATOM 676 C CA . ALA A 1 87 ? 8.671 10.673 -23.377 1.00 56.28 87 ALA A CA 1
ATOM 677 C C . ALA A 1 87 ? 9.785 11.299 -24.226 1.00 56.28 87 ALA A C 1
ATOM 679 O O . ALA A 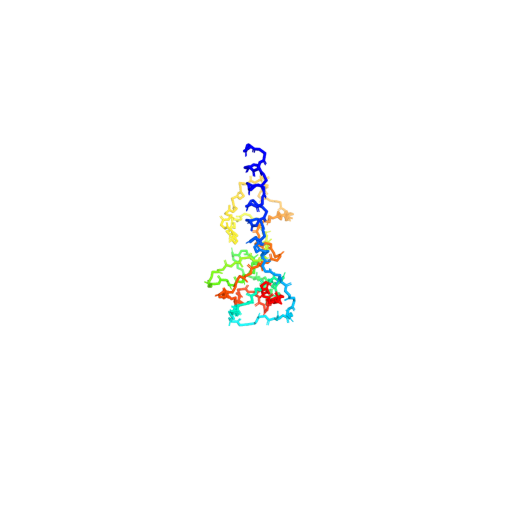1 87 ? 10.069 12.492 -24.113 1.00 56.28 87 ALA A O 1
ATOM 680 N N . THR A 1 88 ? 10.360 10.508 -25.130 1.00 50.34 88 THR A N 1
ATOM 681 C CA . THR A 1 88 ? 10.897 11.018 -26.395 1.00 50.34 88 THR A CA 1
ATOM 682 C C . THR A 1 88 ? 9.888 10.700 -27.502 1.00 50.34 88 THR A C 1
ATOM 684 O O . THR A 1 88 ? 8.969 9.901 -27.320 1.00 50.34 88 THR A O 1
ATOM 687 N N . THR A 1 89 ? 9.958 11.430 -28.609 1.00 50.59 89 THR A N 1
ATOM 688 C CA . THR A 1 89 ? 8.912 11.495 -29.638 1.00 50.59 89 THR A CA 1
ATOM 689 C C . THR A 1 89 ? 8.471 10.120 -30.174 1.00 50.59 89 THR A C 1
ATOM 691 O O . THR A 1 89 ? 9.297 9.273 -30.499 1.00 50.59 89 THR A O 1
ATOM 694 N N . GLY A 1 90 ? 7.154 9.929 -30.352 1.00 49.28 90 GLY A N 1
ATOM 695 C CA . GLY A 1 90 ? 6.607 8.917 -31.271 1.00 49.28 90 GLY A CA 1
ATOM 696 C C . GLY A 1 90 ? 6.281 7.521 -30.725 1.00 49.28 90 GLY A C 1
ATOM 697 O O . GLY A 1 90 ? 6.211 6.594 -31.529 1.00 49.28 90 GLY A O 1
ATOM 698 N N . VAL A 1 91 ? 6.043 7.329 -29.422 1.00 48.19 91 VAL A N 1
ATOM 699 C CA . VAL A 1 91 ? 5.599 6.020 -28.894 1.00 48.19 91 VAL A CA 1
ATOM 700 C C . VAL A 1 91 ? 4.368 6.124 -27.992 1.00 48.19 91 VAL A C 1
ATOM 702 O O . VAL A 1 91 ? 4.173 7.112 -27.286 1.00 48.19 91 VAL A O 1
ATOM 705 N N . GLY A 1 92 ? 3.526 5.089 -28.036 1.00 51.34 92 GLY A N 1
ATOM 706 C CA . GLY A 1 92 ? 2.390 4.923 -27.130 1.00 51.34 92 GLY A CA 1
ATOM 707 C C . GLY A 1 92 ? 2.813 4.269 -25.816 1.00 51.34 92 GLY A C 1
ATOM 708 O O . GLY A 1 92 ? 3.679 3.394 -25.802 1.00 51.34 92 GLY A O 1
ATOM 709 N N . PHE A 1 93 ? 2.182 4.675 -24.716 1.00 57.25 93 PHE A N 1
ATOM 710 C CA . PHE A 1 93 ? 2.441 4.133 -23.380 1.00 57.25 93 PHE A CA 1
ATOM 711 C C . PHE A 1 93 ? 1.207 3.413 -22.854 1.00 57.25 93 PHE A C 1
ATOM 713 O O . PHE A 1 93 ? 0.091 3.897 -23.032 1.00 57.25 93 PHE A O 1
ATOM 720 N N . ASN A 1 94 ? 1.409 2.292 -22.167 1.00 54.88 94 ASN A N 1
ATOM 721 C CA . ASN A 1 94 ? 0.382 1.683 -21.333 1.00 54.88 94 ASN A CA 1
ATOM 722 C C . ASN A 1 94 ? 0.746 1.968 -19.873 1.00 54.88 94 ASN A C 1
ATOM 724 O O . ASN A 1 94 ? 1.634 1.313 -19.329 1.00 54.88 94 ASN A O 1
ATOM 728 N N . GLY A 1 95 ? 0.122 2.990 -19.282 1.00 59.12 95 GLY A N 1
ATOM 729 C CA . GLY A 1 95 ? 0.356 3.334 -17.879 1.00 59.12 95 GLY A CA 1
ATOM 730 C C . GLY A 1 95 ? -0.284 2.335 -16.907 1.00 59.12 95 GLY A C 1
ATOM 731 O O . GLY A 1 95 ? -1.046 1.450 -17.305 1.00 59.12 95 GLY A O 1
ATOM 732 N N . CYS A 1 96 ? -0.041 2.517 -15.609 1.00 66.75 96 CYS A N 1
ATOM 733 C CA . CYS A 1 96 ? -0.552 1.683 -14.517 1.00 66.75 96 CYS A CA 1
ATOM 734 C C . CYS A 1 96 ? -2.070 1.435 -14.525 1.00 66.75 96 CYS A C 1
ATOM 736 O O . CYS A 1 96 ? -2.543 0.458 -13.946 1.00 66.75 96 CYS A O 1
ATOM 738 N N . CYS A 1 97 ? -2.843 2.336 -15.130 1.00 55.88 97 CYS A N 1
ATOM 739 C CA . CYS A 1 97 ? -4.305 2.313 -15.125 1.00 55.88 97 CYS A CA 1
ATOM 740 C C . CYS A 1 97 ? -4.909 1.879 -16.470 1.00 55.88 97 CYS A C 1
ATOM 742 O O . CYS A 1 97 ? -6.064 2.194 -16.741 1.00 55.88 97 CYS A O 1
ATOM 744 N N . GLY A 1 98 ? -4.141 1.223 -17.350 1.00 53.97 98 GLY A N 1
ATOM 745 C CA . GLY A 1 98 ? -4.641 0.799 -18.666 1.00 53.97 98 GLY A CA 1
ATOM 746 C C . GLY A 1 98 ? -4.988 1.964 -19.600 1.00 53.97 98 GLY A C 1
ATOM 747 O O . GLY A 1 98 ? -5.632 1.773 -20.631 1.00 53.97 98 GLY A O 1
ATOM 748 N N . GLY A 1 99 ? -4.575 3.184 -19.241 1.00 50.44 99 GLY A N 1
ATOM 749 C CA . GLY A 1 99 ? -4.671 4.356 -20.095 1.00 50.44 99 GLY A CA 1
ATOM 750 C C . GLY A 1 99 ? -3.640 4.236 -21.203 1.00 50.44 99 GLY A C 1
ATOM 751 O O . GLY A 1 99 ? -2.544 4.777 -21.086 1.00 50.44 99 GLY A O 1
ATOM 752 N N . GLY A 1 100 ? -3.977 3.485 -22.250 1.00 48.88 100 GLY A N 1
ATOM 753 C CA . GLY A 1 100 ? -3.220 3.475 -23.490 1.00 48.88 100 GLY A CA 1
ATOM 754 C C . GLY A 1 100 ? -3.197 4.887 -24.064 1.00 48.88 100 GLY A C 1
ATOM 755 O O . GLY A 1 100 ? -4.233 5.411 -24.476 1.00 48.88 100 GLY A O 1
ATOM 756 N N . PHE A 1 101 ? -2.030 5.523 -24.067 1.00 51.69 101 PHE A N 1
ATOM 757 C CA . PHE A 1 101 ? -1.855 6.804 -24.728 1.00 51.69 101 PHE A CA 1
ATOM 758 C C . PHE A 1 101 ? -1.665 6.560 -26.222 1.00 51.69 101 PHE A C 1
ATOM 760 O O . PHE A 1 101 ? -0.620 6.080 -26.658 1.00 51.69 101 PHE A O 1
ATOM 767 N N . TRP A 1 102 ? -2.672 6.921 -27.012 1.00 43.66 102 TRP A N 1
ATOM 768 C CA . TRP A 1 102 ? -2.496 7.174 -28.434 1.00 43.66 102 TRP A CA 1
ATOM 769 C C . TRP A 1 102 ? -2.239 8.668 -28.571 1.00 43.66 102 TRP A C 1
ATOM 771 O O . TRP A 1 102 ? -3.174 9.469 -28.569 1.00 43.66 102 TRP A O 1
ATOM 781 N N . MET A 1 103 ? -0.971 9.069 -28.668 1.00 46.94 103 MET A N 1
ATOM 782 C CA . MET A 1 103 ? -0.683 10.371 -29.259 1.00 46.94 103 MET A CA 1
ATOM 783 C C . MET A 1 103 ? -1.142 10.259 -30.718 1.00 46.94 103 MET A C 1
ATOM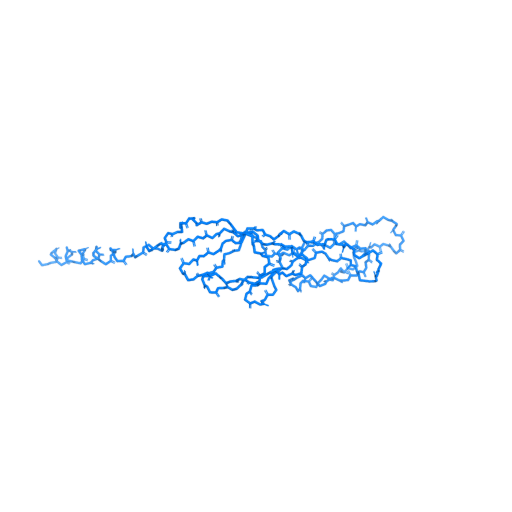 785 O O . MET A 1 103 ? -0.426 9.716 -31.554 1.00 46.94 103 MET A O 1
ATOM 789 N N . ASN A 1 104 ? -2.358 10.715 -31.036 1.00 43.44 104 ASN A N 1
ATOM 790 C CA . ASN A 1 104 ? -2.643 11.127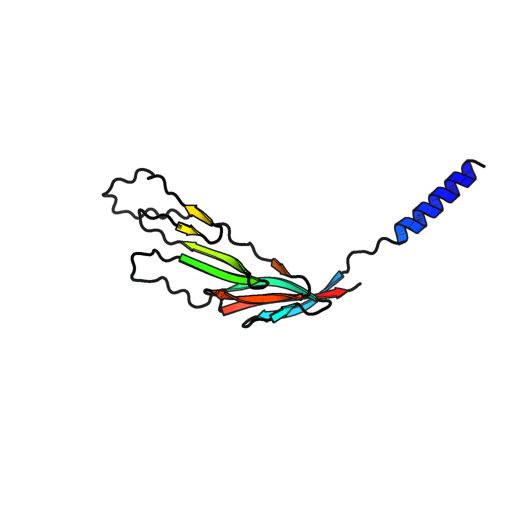 -32.407 1.00 43.44 104 ASN A CA 1
ATOM 791 C C . ASN A 1 104 ? -1.588 12.176 -32.710 1.00 43.44 104 ASN A C 1
ATOM 793 O O . ASN A 1 104 ? -1.545 13.155 -31.971 1.00 43.44 104 ASN A O 1
ATOM 797 N N . ASN A 1 105 ? -0.728 11.925 -33.700 1.00 46.31 105 ASN A N 1
ATOM 798 C CA . ASN A 1 105 ? 0.289 12.849 -34.194 1.00 46.31 105 ASN A CA 1
ATOM 799 C C . ASN A 1 105 ? -0.180 14.301 -34.040 1.00 46.31 105 ASN A C 1
ATOM 801 O O . ASN A 1 105 ? -0.869 14.831 -34.913 1.00 46.31 105 ASN A O 1
ATOM 805 N N . VAL A 1 106 ? 0.169 14.956 -32.931 1.00 43.53 106 VAL A N 1
ATOM 806 C CA . VAL A 1 106 ? -0.018 16.395 -32.816 1.00 43.53 106 VAL A CA 1
ATOM 807 C C . VAL A 1 106 ? 1.112 16.903 -33.678 1.00 43.53 106 VAL A C 1
ATOM 809 O O . VAL A 1 106 ? 2.261 16.758 -33.279 1.00 43.53 106 VAL A O 1
ATOM 812 N N . GLY A 1 107 ? 0.787 17.285 -34.916 1.00 47.81 107 GLY A N 1
ATOM 813 C CA . GLY A 1 107 ? 1.713 17.492 -36.027 1.00 47.81 107 GLY A CA 1
ATOM 814 C C . GLY A 1 107 ? 3.014 18.186 -35.639 1.00 47.81 107 GLY A C 1
ATOM 815 O O . GLY A 1 107 ? 3.148 19.398 -35.775 1.00 47.81 107 GLY A O 1
ATOM 816 N N . MET A 1 108 ? 3.994 17.403 -35.204 1.00 47.62 108 MET A N 1
ATOM 817 C CA . MET A 1 108 ? 5.366 17.835 -35.059 1.00 47.62 108 MET A CA 1
ATOM 818 C C . MET A 1 108 ? 6.063 17.400 -36.333 1.00 47.62 108 MET A C 1
ATOM 820 O O . MET A 1 108 ? 6.138 16.212 -36.647 1.00 47.62 108 MET A O 1
ATOM 824 N N . ALA A 1 109 ? 6.508 18.390 -37.105 1.00 44.31 109 ALA A N 1
ATOM 825 C CA . ALA A 1 109 ? 7.300 18.164 -38.298 1.00 44.31 109 ALA A CA 1
ATOM 826 C C . ALA A 1 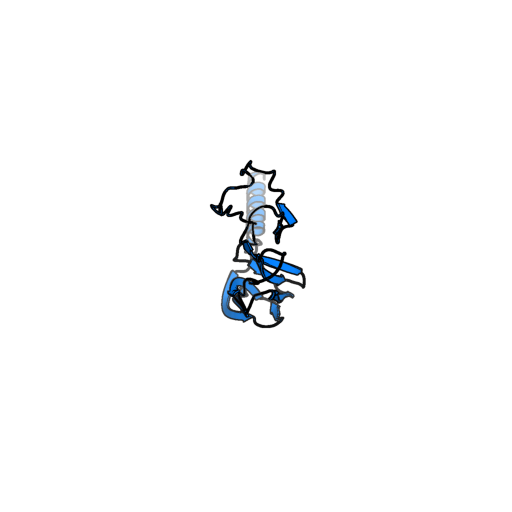109 ? 8.464 17.222 -37.963 1.00 44.31 109 ALA A C 1
ATOM 828 O O . ALA A 1 109 ? 9.107 17.372 -36.922 1.00 44.31 109 ALA A O 1
ATOM 829 N N . VAL A 1 110 ? 8.739 16.284 -38.870 1.00 47.53 110 VAL A N 1
ATOM 830 C CA . VAL A 1 110 ? 9.718 15.182 -38.776 1.00 47.53 110 VAL A CA 1
ATOM 831 C C . VAL A 1 110 ? 11.184 15.666 -38.639 1.00 47.53 110 VAL A C 1
ATOM 833 O O . VAL A 1 110 ? 12.116 14.928 -38.922 1.00 47.53 110 VAL A O 1
ATOM 836 N N . ASN A 1 111 ? 11.408 16.922 -38.237 1.00 51.59 111 ASN A N 1
ATOM 837 C CA . ASN A 1 111 ? 12.705 17.587 -38.176 1.00 51.59 111 ASN A CA 1
ATOM 838 C C . ASN A 1 111 ? 12.823 18.641 -37.047 1.00 51.59 111 ASN A C 1
ATOM 840 O O . ASN A 1 111 ? 13.677 19.523 -37.107 1.00 51.59 111 ASN A O 1
ATOM 844 N N . SER A 1 112 ? 11.950 18.609 -36.033 1.00 48.81 112 SER A N 1
ATOM 845 C CA . SER A 1 112 ? 12.077 19.495 -34.867 1.00 48.81 112 SER A CA 1
ATOM 846 C C . SER A 1 112 ? 13.089 18.914 -33.873 1.00 48.81 112 SER A C 1
ATOM 848 O O . SER A 1 112 ? 12.851 17.871 -33.271 1.00 48.81 112 SER A O 1
ATOM 850 N N . THR A 1 113 ? 14.230 19.585 -33.701 1.00 49.72 113 THR A N 1
ATOM 851 C CA . THR A 1 113 ? 15.300 19.225 -32.749 1.00 49.72 113 THR A CA 1
ATOM 852 C C . THR A 1 113 ? 14.987 19.610 -31.301 1.00 49.72 113 THR A C 1
ATOM 854 O O . THR A 1 113 ? 15.789 19.346 -30.406 1.00 49.72 113 THR A O 1
ATOM 857 N N . THR A 1 114 ? 13.832 20.228 -31.046 1.00 47.03 114 THR A N 1
ATOM 858 C CA . THR A 1 114 ? 13.403 20.618 -29.701 1.00 47.03 114 THR A CA 1
ATOM 859 C C . THR A 1 114 ? 12.504 19.535 -29.099 1.00 47.03 114 THR A C 1
ATOM 861 O O . THR A 1 114 ? 11.387 19.348 -29.591 1.00 47.03 114 THR A O 1
ATOM 864 N N . PRO A 1 115 ? 12.938 18.826 -28.041 1.00 48.28 115 PRO A N 1
ATOM 865 C CA . PRO A 1 115 ? 12.078 17.887 -27.335 1.00 48.28 115 PRO A CA 1
ATOM 866 C C . PRO A 1 115 ? 10.935 18.654 -26.658 1.00 48.28 115 PRO A C 1
ATOM 868 O O . PRO A 1 115 ? 11.161 19.470 -25.767 1.00 48.28 115 PRO A O 1
ATOM 871 N N . VAL A 1 116 ? 9.696 18.399 -27.082 1.00 48.47 116 VAL A N 1
ATOM 872 C CA . VAL A 1 116 ? 8.507 18.855 -26.355 1.00 48.47 116 VAL A CA 1
ATOM 873 C C . VAL A 1 116 ? 8.208 17.814 -25.285 1.00 48.47 116 VAL A C 1
ATOM 875 O O . VAL A 1 116 ? 7.803 16.693 -25.591 1.00 48.47 116 VAL A O 1
ATOM 878 N N . LEU A 1 117 ? 8.421 18.182 -24.023 1.00 48.06 117 LEU A N 1
ATOM 879 C CA . LEU A 1 117 ? 8.027 17.364 -22.881 1.00 48.06 117 LEU A CA 1
ATOM 880 C C . LEU A 1 117 ? 6.501 17.421 -22.748 1.00 48.06 117 LEU A C 1
ATOM 882 O O . LEU A 1 117 ? 5.949 18.362 -22.180 1.00 48.06 117 LEU A O 1
ATOM 886 N N . VAL A 1 118 ? 5.802 16.426 -23.293 1.00 49.72 118 VAL A N 1
ATOM 887 C CA . VAL A 1 118 ? 4.372 16.245 -23.020 1.00 49.72 118 VAL A CA 1
ATOM 888 C C . VAL A 1 118 ? 4.254 15.490 -21.698 1.00 49.72 118 VAL A C 1
ATOM 890 O O . VAL A 1 118 ? 4.336 14.265 -21.661 1.00 49.72 118 VAL A O 1
ATOM 893 N N . GLN A 1 119 ? 4.104 16.226 -20.594 1.00 48.94 119 GLN A N 1
ATOM 894 C CA . GLN A 1 119 ? 3.842 15.630 -19.284 1.00 48.94 119 GLN A CA 1
ATOM 895 C C . GLN A 1 119 ? 2.409 15.087 -19.262 1.00 48.94 119 GLN A C 1
ATOM 897 O O . GLN A 1 119 ? 1.450 15.845 -19.121 1.00 48.94 119 GLN A O 1
ATOM 902 N N . VAL A 1 120 ? 2.258 13.771 -19.383 1.00 50.50 120 VAL A N 1
ATOM 903 C CA . VAL A 1 120 ? 0.963 13.104 -19.239 1.00 50.50 120 VAL A CA 1
ATOM 904 C C . VAL A 1 120 ? 0.912 12.397 -17.895 1.00 50.50 120 VAL A C 1
ATOM 906 O O . VAL A 1 120 ? 1.730 11.529 -17.597 1.00 50.50 120 VAL A O 1
ATOM 909 N N . THR A 1 121 ? -0.079 12.755 -17.085 1.00 50.34 121 THR A N 1
ATOM 910 C CA . THR A 1 121 ? -0.323 12.137 -15.787 1.00 50.34 121 THR A CA 1
ATOM 911 C C . THR A 1 121 ? -1.309 10.983 -15.941 1.00 50.34 121 THR A C 1
ATOM 913 O O . THR A 1 121 ? -2.519 11.173 -16.070 1.00 50.34 121 THR A O 1
ATOM 916 N N . ALA A 1 122 ? -0.806 9.752 -15.882 1.00 58.50 122 ALA A N 1
ATOM 917 C CA . ALA A 1 122 ? -1.645 8.665 -15.399 1.00 58.50 122 ALA A CA 1
ATOM 918 C C . ALA A 1 122 ? -2.100 8.992 -13.965 1.00 58.50 122 ALA A C 1
ATOM 920 O O . ALA A 1 122 ? -1.443 9.772 -13.271 1.00 58.50 122 ALA A O 1
ATOM 921 N N . GLN A 1 123 ? -3.251 8.473 -13.537 1.00 69.00 123 GLN A N 1
ATOM 922 C CA . GLN A 1 123 ? -3.800 8.763 -12.211 1.00 69.00 123 GLN A CA 1
ATOM 923 C C . GLN A 1 123 ? -3.457 7.610 -11.262 1.00 69.00 123 GLN A C 1
ATOM 925 O O . GLN A 1 123 ? -4.272 6.698 -11.118 1.00 69.00 123 GLN A O 1
ATOM 930 N N . PRO A 1 124 ? -2.270 7.610 -10.624 1.00 80.75 124 PRO A N 1
ATOM 931 C CA . PRO A 1 124 ? -1.972 6.618 -9.606 1.00 80.75 124 PRO A CA 1
ATOM 932 C C . PRO A 1 124 ? -2.988 6.717 -8.467 1.00 80.75 124 PRO A C 1
ATOM 934 O O . PRO A 1 124 ? -3.593 7.770 -8.225 1.00 80.75 124 PRO A O 1
ATOM 937 N N . THR A 1 125 ? -3.137 5.625 -7.724 1.00 86.50 125 THR A N 1
ATOM 938 C CA . THR A 1 125 ? -3.895 5.621 -6.477 1.00 86.50 125 THR A CA 1
ATOM 939 C C . THR A 1 125 ? -3.313 6.676 -5.547 1.00 86.50 125 THR A C 1
ATOM 941 O O . THR A 1 125 ? -2.156 6.591 -5.130 1.00 86.50 125 THR A O 1
ATOM 944 N N . LYS A 1 126 ? -4.124 7.684 -5.220 1.00 87.81 126 LYS A N 1
ATOM 945 C CA . LYS A 1 126 ? -3.739 8.732 -4.277 1.00 87.81 126 LYS A CA 1
ATOM 946 C C . LYS A 1 126 ? -3.742 8.155 -2.868 1.00 87.81 126 LYS A C 1
ATOM 948 O O . LYS A 1 126 ? -4.756 7.633 -2.415 1.00 87.81 126 LYS A O 1
ATOM 953 N N . LEU A 1 127 ? -2.609 8.271 -2.188 1.00 92.31 127 LEU A N 1
ATOM 954 C CA . LEU A 1 127 ? -2.512 8.004 -0.760 1.00 92.31 127 LEU A CA 1
ATOM 955 C C . LEU A 1 127 ? -3.086 9.210 0.022 1.00 92.31 127 LEU A C 1
ATOM 957 O O . LEU A 1 127 ? -2.997 10.342 -0.465 1.00 92.31 127 LEU A O 1
ATOM 961 N N . PRO A 1 128 ? -3.711 8.994 1.194 1.00 95.38 128 PRO A N 1
ATOM 962 C CA . PRO A 1 128 ? -3.674 7.756 1.962 1.00 95.38 128 PRO A CA 1
ATOM 963 C C . PRO A 1 128 ? -4.643 6.667 1.484 1.00 95.38 128 PRO A C 1
ATOM 965 O O . PRO A 1 128 ? -5.756 6.954 1.051 1.00 95.38 128 PRO A O 1
ATOM 968 N N . LEU A 1 129 ? -4.234 5.405 1.634 1.00 94.75 129 LEU A N 1
ATOM 969 C CA . LEU A 1 129 ? -5.076 4.225 1.403 1.00 94.75 129 LEU A CA 1
ATOM 970 C C . LEU A 1 129 ? -5.391 3.542 2.738 1.00 94.75 129 LEU A C 1
ATOM 972 O O . LEU A 1 129 ? -4.485 3.248 3.512 1.00 94.75 129 LEU A O 1
ATOM 976 N N . TRP A 1 130 ? -6.664 3.254 2.998 1.00 96.38 130 TRP A N 1
ATOM 977 C CA . TRP A 1 130 ? -7.093 2.561 4.213 1.00 96.38 130 TRP A CA 1
ATOM 978 C C . TRP A 1 130 ? -7.271 1.068 3.960 1.00 96.38 130 TRP A C 1
ATOM 980 O O . TRP A 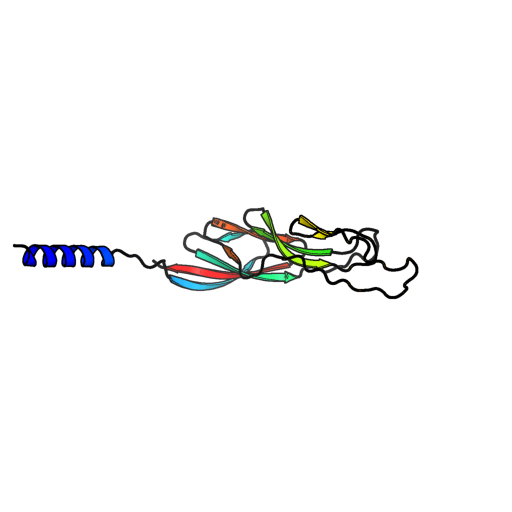1 130 ? -7.965 0.673 3.024 1.00 96.38 130 TRP A O 1
ATOM 990 N N . LEU A 1 131 ? -6.662 0.245 4.811 1.00 96.88 131 LEU A N 1
ATOM 991 C CA . LEU A 1 131 ? -6.709 -1.209 4.733 1.00 96.88 131 LEU A CA 1
ATOM 992 C C . LEU A 1 131 ? -7.401 -1.777 5.980 1.00 96.88 131 LEU A C 1
ATOM 994 O O . LEU A 1 131 ? -6.899 -1.572 7.093 1.00 96.88 131 LEU A O 1
ATOM 998 N N . PRO A 1 132 ? -8.535 -2.488 5.826 1.00 96.56 132 PRO A N 1
ATOM 999 C CA . PRO A 1 132 ? -9.207 -3.134 6.944 1.00 96.56 132 PRO A CA 1
ATOM 1000 C C . PRO A 1 132 ? -8.410 -4.338 7.455 1.00 96.56 132 PRO A C 1
ATOM 1002 O O . PRO A 1 132 ? -7.542 -4.879 6.760 1.00 96.56 132 PRO A O 1
ATOM 1005 N N . SER A 1 133 ? -8.763 -4.784 8.661 1.00 95.62 133 SER A N 1
ATOM 1006 C CA . SER A 1 133 ? -8.253 -6.016 9.262 1.00 95.62 133 SER A CA 1
ATOM 1007 C C . SER A 1 133 ? -8.309 -7.203 8.292 1.00 95.62 133 SER A C 1
ATOM 1009 O O . SER A 1 133 ? -9.288 -7.374 7.566 1.00 95.62 133 SER A O 1
ATOM 1011 N N . GLY A 1 134 ? -7.245 -8.008 8.262 1.00 96.75 134 GLY A N 1
ATOM 1012 C CA . GLY A 1 134 ? -7.104 -9.157 7.365 1.00 96.75 134 GLY A CA 1
ATOM 1013 C C . GLY A 1 134 ? -6.564 -8.834 5.969 1.00 96.75 134 GLY A C 1
ATOM 1014 O O . GLY A 1 134 ? -6.206 -9.759 5.245 1.00 96.75 134 GLY A O 1
ATOM 1015 N N . SER A 1 135 ? -6.442 -7.557 5.589 1.00 97.62 135 SER A N 1
ATOM 1016 C CA . SER A 1 135 ? -5.786 -7.191 4.325 1.00 97.62 135 SER A CA 1
ATOM 1017 C C . SER A 1 135 ? -4.289 -7.483 4.392 1.00 97.62 135 SER A C 1
ATOM 1019 O O . SER A 1 135 ? -3.657 -7.205 5.413 1.00 97.62 135 SER A O 1
ATOM 1021 N N . THR A 1 136 ? -3.698 -7.986 3.310 1.00 97.88 136 THR A N 1
ATOM 1022 C CA . THR A 1 136 ? -2.240 -8.105 3.192 1.00 97.88 136 THR A CA 1
ATOM 1023 C C . THR A 1 136 ? -1.654 -6.902 2.463 1.00 97.88 136 THR A C 1
ATOM 1025 O O . THR A 1 136 ? -2.255 -6.374 1.526 1.00 97.88 136 THR A O 1
ATOM 1028 N N . LEU A 1 137 ? -0.476 -6.467 2.902 1.00 97.94 137 LEU A N 1
ATOM 1029 C CA . LEU A 1 137 ? 0.301 -5.388 2.305 1.00 97.94 137 LEU A CA 1
ATOM 1030 C C . LEU A 1 137 ? 1.742 -5.862 2.133 1.00 97.94 137 LEU A C 1
ATOM 1032 O O . LEU A 1 137 ? 2.353 -6.339 3.087 1.00 97.94 137 LEU A O 1
ATOM 1036 N N . SER A 1 138 ? 2.300 -5.715 0.937 1.00 96.94 138 SER A N 1
ATOM 1037 C CA . SER A 1 138 ? 3.716 -5.989 0.695 1.00 96.94 138 SER A CA 1
ATOM 1038 C C . SER A 1 138 ? 4.339 -4.979 -0.258 1.00 96.94 138 SER A C 1
ATOM 1040 O O . SER A 1 138 ? 3.652 -4.313 -1.041 1.00 96.94 138 SER A O 1
ATOM 10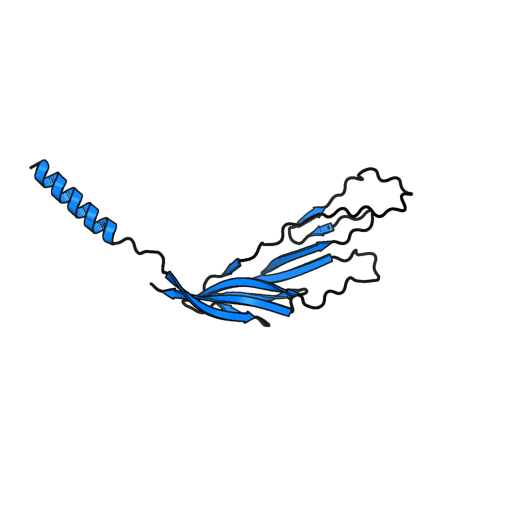42 N N . ILE A 1 139 ? 5.668 -4.879 -0.195 1.00 94.88 139 ILE A N 1
ATOM 1043 C CA . ILE A 1 139 ? 6.446 -4.108 -1.165 1.00 94.88 139 ILE A CA 1
ATOM 1044 C C . ILE A 1 139 ? 6.212 -4.657 -2.577 1.00 94.88 139 ILE A C 1
ATOM 1046 O O . ILE A 1 139 ? 6.086 -5.867 -2.768 1.00 94.88 139 ILE A O 1
ATOM 1050 N N . GLY A 1 140 ? 6.128 -3.759 -3.555 1.00 90.25 140 GLY A N 1
ATOM 1051 C CA . GLY A 1 140 ? 6.070 -4.105 -4.971 1.00 90.25 140 GLY A CA 1
ATOM 1052 C C . GLY A 1 140 ? 7.250 -3.505 -5.732 1.00 90.25 140 GLY A C 1
ATOM 1053 O O . GLY A 1 140 ? 8.323 -3.254 -5.183 1.00 90.25 140 GLY A O 1
ATOM 1054 N N . THR A 1 141 ? 7.070 -3.286 -7.030 1.00 88.00 141 THR A N 1
ATOM 1055 C CA . THR A 1 141 ? 8.131 -2.795 -7.913 1.00 88.00 141 THR A CA 1
ATOM 1056 C C . THR A 1 141 ? 8.560 -1.369 -7.554 1.00 88.00 141 THR A C 1
ATOM 1058 O O . THR A 1 141 ? 7.716 -0.482 -7.415 1.00 88.00 141 THR A O 1
ATOM 1061 N N . LYS A 1 142 ? 9.882 -1.145 -7.468 1.00 87.12 142 LYS A N 1
ATOM 1062 C CA . LYS A 1 142 ? 10.516 0.167 -7.213 1.00 87.12 142 LYS A CA 1
ATOM 1063 C C . LYS A 1 142 ? 10.093 0.829 -5.885 1.00 87.12 142 LYS A C 1
ATOM 1065 O O . LYS A 1 142 ? 10.138 2.052 -5.754 1.00 87.12 142 LYS A O 1
ATOM 1070 N N . VAL A 1 143 ? 9.725 0.022 -4.886 1.00 91.31 143 VAL A N 1
ATOM 1071 C CA . VAL A 1 143 ? 9.398 0.460 -3.519 1.00 91.31 143 VAL A CA 1
ATOM 1072 C C . VAL A 1 143 ? 10.375 -0.180 -2.533 1.00 91.31 143 VAL A C 1
ATOM 1074 O O . VAL A 1 143 ? 10.563 -1.392 -2.558 1.00 91.31 143 VAL A O 1
ATOM 1077 N N . SER A 1 144 ? 10.999 0.623 -1.668 1.00 93.88 144 SER A N 1
ATOM 1078 C CA . SER A 1 144 ? 11.911 0.133 -0.618 1.00 93.88 144 SER A CA 1
ATOM 1079 C C . SER A 1 144 ? 11.179 -0.214 0.677 1.00 93.88 144 SER A C 1
ATOM 1081 O O . SER A 1 144 ? 11.506 -1.187 1.353 1.00 93.88 144 SER A O 1
ATOM 1083 N N . SER A 1 145 ? 10.181 0.592 1.031 1.00 95.50 145 SER A N 1
ATOM 1084 C CA . SER A 1 145 ? 9.349 0.414 2.219 1.00 95.50 145 SER A CA 1
ATOM 1085 C C . SER A 1 145 ? 8.038 1.183 2.076 1.00 95.50 145 SER A C 1
ATOM 1087 O O . SER A 1 145 ? 7.923 2.093 1.254 1.00 95.50 145 SER A O 1
ATOM 1089 N N . ILE A 1 146 ? 7.038 0.820 2.875 1.00 97.38 146 ILE A N 1
ATOM 1090 C CA . ILE A 1 146 ? 5.723 1.466 2.884 1.00 97.38 146 ILE A CA 1
ATOM 1091 C C . ILE A 1 146 ? 5.462 2.024 4.283 1.00 97.38 146 ILE A C 1
ATOM 1093 O O . ILE A 1 146 ? 5.517 1.282 5.261 1.00 97.38 146 ILE A O 1
ATOM 1097 N N . SER A 1 147 ? 5.182 3.323 4.377 1.00 97.81 147 SER A N 1
ATOM 1098 C CA . SER A 1 147 ? 4.827 3.998 5.626 1.00 97.81 147 SER A CA 1
ATOM 1099 C C . SER A 1 147 ? 3.347 3.825 5.927 1.00 97.81 147 SER A C 1
ATOM 1101 O O . SER A 1 147 ? 2.486 4.134 5.097 1.00 97.81 147 SER A O 1
ATOM 1103 N N . VAL A 1 148 ? 3.058 3.336 7.127 1.00 98.00 148 VAL A N 1
ATOM 1104 C CA . VAL A 1 148 ? 1.713 3.019 7.592 1.00 98.00 148 VAL A CA 1
ATOM 1105 C C . VAL A 1 148 ? 1.493 3.598 8.982 1.00 98.00 148 VAL A C 1
ATOM 1107 O O . VAL A 1 148 ? 2.343 3.469 9.862 1.00 98.00 148 VAL A O 1
ATOM 1110 N N . VAL A 1 149 ? 0.320 4.183 9.202 1.00 98.19 149 VAL A N 1
ATOM 1111 C CA . VAL A 1 149 ? -0.200 4.479 10.538 1.00 98.19 149 VAL A CA 1
ATOM 1112 C C . VAL A 1 149 ? -1.205 3.398 10.914 1.00 98.19 149 VAL A C 1
ATOM 1114 O O . VAL A 1 149 ? -2.201 3.188 10.225 1.00 98.19 149 VAL A O 1
ATOM 1117 N N . GLU A 1 150 ? -0.935 2.689 12.001 1.00 97.81 150 GLU A N 1
ATOM 1118 C CA . GLU A 1 150 ? -1.808 1.659 12.546 1.00 97.81 150 GLU A CA 1
ATOM 1119 C C . GLU A 1 150 ? -2.717 2.256 13.623 1.00 97.81 150 GLU A C 1
ATOM 1121 O O . GLU A 1 150 ? -2.265 2.988 14.508 1.00 97.81 150 GLU A O 1
ATOM 1126 N N . PHE A 1 151 ? -3.997 1.896 13.575 1.00 97.62 151 PHE A N 1
ATOM 1127 C CA . PHE A 1 151 ? -4.998 2.274 14.564 1.00 97.62 151 PHE A CA 1
ATOM 1128 C C . PHE A 1 151 ? -5.645 1.030 15.169 1.00 97.62 151 PHE A C 1
ATOM 1130 O O . PHE A 1 151 ? -5.861 0.029 14.483 1.00 97.62 151 PHE A O 1
ATOM 1137 N N . ASN A 1 152 ? -5.996 1.121 16.449 1.00 95.06 152 ASN A N 1
ATOM 1138 C CA . ASN A 1 152 ? -6.888 0.177 17.109 1.00 95.06 152 ASN A CA 1
ATOM 1139 C C . ASN A 1 152 ? -8.340 0.588 16.844 1.00 95.06 152 ASN A C 1
ATOM 1141 O O . ASN A 1 152 ? -8.662 1.777 16.889 1.00 95.06 152 ASN A O 1
ATOM 1145 N N . ILE A 1 153 ? -9.204 -0.394 16.598 1.00 91.75 153 ILE A N 1
ATOM 1146 C CA . ILE A 1 153 ? -10.651 -0.193 16.505 1.00 91.75 153 ILE A CA 1
ATOM 1147 C C . ILE A 1 153 ? -11.223 -0.348 17.917 1.00 91.75 153 ILE A C 1
ATOM 1149 O O . ILE A 1 153 ? -11.178 -1.440 18.484 1.00 91.75 153 ILE A O 1
ATOM 1153 N N . VAL A 1 154 ? -11.728 0.743 18.491 1.00 87.00 154 VAL A N 1
ATOM 1154 C CA . VAL A 1 154 ? -12.347 0.759 19.824 1.00 87.00 154 VAL A CA 1
ATOM 1155 C C . VAL A 1 154 ? -13.873 0.746 19.659 1.00 87.00 154 VAL A C 1
ATOM 1157 O O . VAL A 1 154 ? -14.364 1.574 18.893 1.00 87.00 154 VAL A O 1
ATOM 1160 N N . PRO A 1 155 ? -14.611 -0.174 20.311 1.00 78.62 155 PRO A N 1
ATOM 1161 C CA . PRO A 1 155 ? -16.077 -0.214 20.274 1.00 78.62 155 PRO A CA 1
ATOM 1162 C C . PRO A 1 155 ? -16.758 1.078 20.735 1.00 78.62 155 PRO A C 1
ATOM 1164 O O . PRO A 1 155 ? -16.171 1.794 21.580 1.00 78.62 155 PRO A O 1
#

Foldseek 3Di:
DVVVVVVVVVVVVVVVVVPPDDFFDWAFDDKDKAQFKDFAAPQKKKWFADFAFDDPDQPPDDPDFGKPWFWKAKQNDTATADIFGFDDPDDWDQDPVRPTDDPPCPPDDPDDPDGDGPGDDDDGPYDGDMDDGGMMIGGDPRTRIIIMTMTGGGD

Sequence (155 aa):
MKEILKCIFSLVLFFYVSTVFSQGNLQFNQVKLVTSQETVPAGKVWKVESALSGEERYPTSGSTLPSNSRFILVNGNSVCVHEEHVATTGVGFNGCCGGGFWMNNVGMAVNSTTPVLVQVTAQPTKLPLWLPSGSTLSIGTKVSSISVVEFNIVP

Radius of gyration: 25.59 Å; chains: 1; bounding box: 77×30×65 Å

pLDDT: mean 76.61, std 19.25, range [43.44, 98.19]

Secondary structure (DSSP, 8-state):
-HHHHHHHHHHHHHHHHTT-PPPPEEEEEEEEEE-S-EEPPTTEEEEEEEEEE------SSSSSPPB--EEEEETTEEEEEE--B-PPTT---B-TT--B---------TT--S---------PPPSPEEE-TT-EEEE-TTEEEEEEEEEEEE-